Protein AF-B2A6F8-F1 (afdb_monomer_lite)

Structure (mmCIF, N/CA/C/O backbone):
data_AF-B2A6F8-F1
#
_entry.id   AF-B2A6F8-F1
#
loop_
_atom_site.group_PDB
_atom_site.id
_atom_site.type_symbol
_atom_site.label_atom_id
_atom_site.label_alt_id
_atom_site.label_comp_id
_atom_site.label_asym_id
_atom_site.label_entity_id
_atom_site.label_seq_id
_atom_site.pdbx_PDB_ins_code
_atom_site.Cartn_x
_atom_site.Cartn_y
_atom_site.Cartn_z
_atom_site.occupancy
_atom_site.B_iso_or_equiv
_atom_site.auth_seq_id
_atom_site.auth_comp_id
_atom_site.auth_asym_id
_atom_site.auth_atom_id
_atom_site.pdbx_PDB_model_num
ATOM 1 N N . MET A 1 1 ? -2.796 0.189 22.104 1.00 50.50 1 MET A N 1
ATOM 2 C CA . MET A 1 1 ? -2.207 -0.752 21.130 1.00 50.50 1 MET A CA 1
ATOM 3 C C . MET A 1 1 ? -2.724 -0.336 19.765 1.00 50.50 1 MET A C 1
ATOM 5 O O . MET A 1 1 ? -3.933 -0.199 19.653 1.00 50.50 1 MET A O 1
ATOM 9 N N . SER A 1 2 ? -1.862 -0.043 18.787 1.00 57.25 2 SER A N 1
ATOM 10 C CA . SER A 1 2 ? -2.328 0.172 17.409 1.00 57.25 2 SER A CA 1
ATOM 11 C C . SER A 1 2 ? -2.806 -1.165 16.857 1.00 57.25 2 SER A C 1
ATOM 13 O O . SER A 1 2 ? -2.024 -2.112 16.784 1.00 57.25 2 SER A O 1
ATOM 15 N N . GLU A 1 3 ? -4.085 -1.261 16.512 1.00 74.62 3 GLU A N 1
ATOM 16 C CA . GLU A 1 3 ? -4.601 -2.399 15.758 1.00 74.62 3 GLU A CA 1
ATOM 17 C C . GLU A 1 3 ? -3.961 -2.362 14.368 1.00 74.62 3 GLU A C 1
ATOM 19 O O . GLU A 1 3 ? -4.057 -1.358 13.656 1.00 74.62 3 GLU A O 1
ATOM 24 N N . LYS A 1 4 ? -3.246 -3.426 13.999 1.00 76.50 4 LYS A N 1
ATOM 25 C CA . LYS A 1 4 ? -2.736 -3.577 12.636 1.00 76.50 4 LYS A CA 1
ATOM 26 C C .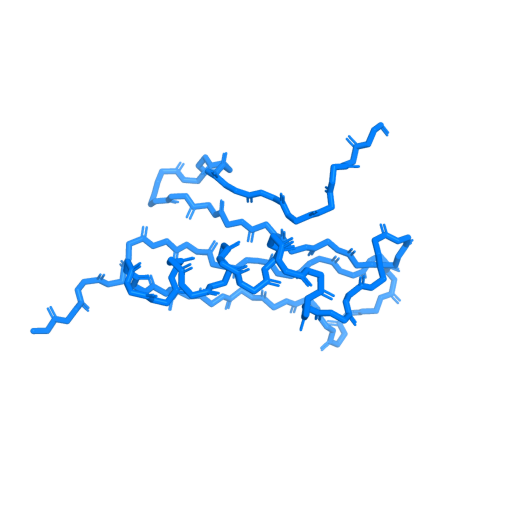 LYS A 1 4 ? -3.935 -3.876 11.739 1.00 76.50 4 LYS A C 1
ATOM 28 O O . LYS A 1 4 ? -4.601 -4.883 11.951 1.00 76.50 4 LYS A O 1
ATOM 33 N N . LYS A 1 5 ? -4.230 -2.972 10.806 1.00 85.56 5 LYS A N 1
ATOM 34 C CA . LYS A 1 5 ? -5.461 -2.985 9.995 1.00 85.56 5 LYS A CA 1
ATOM 35 C C . LYS A 1 5 ? -5.213 -3.261 8.519 1.00 85.56 5 LYS A C 1
ATOM 37 O O . LYS A 1 5 ? -6.139 -3.660 7.827 1.00 85.56 5 LYS A O 1
ATOM 42 N N . TYR A 1 6 ? -3.988 -3.034 8.055 1.00 92.00 6 TYR A N 1
ATOM 43 C CA . TYR A 1 6 ? -3.658 -3.086 6.639 1.00 92.00 6 TYR A CA 1
ATOM 44 C C . TYR A 1 6 ? -2.496 -4.044 6.404 1.00 92.00 6 TYR A C 1
ATOM 46 O O . TYR A 1 6 ? -1.565 -4.099 7.211 1.00 92.00 6 TYR A O 1
ATOM 54 N N . LEU A 1 7 ? -2.530 -4.778 5.301 1.00 92.19 7 LEU A N 1
ATOM 55 C CA . LEU A 1 7 ? -1.462 -5.662 4.867 1.00 92.19 7 LEU A CA 1
ATOM 56 C C . LEU A 1 7 ? -0.646 -4.958 3.784 1.00 92.19 7 LEU A C 1
ATOM 58 O O . LEU A 1 7 ? -1.135 -4.706 2.691 1.00 92.19 7 LEU A O 1
ATOM 62 N N . LEU A 1 8 ? 0.597 -4.605 4.093 1.00 90.19 8 LEU A N 1
ATOM 63 C CA . LEU A 1 8 ? 1.557 -4.134 3.102 1.00 90.19 8 LEU A CA 1
ATOM 64 C C . LEU A 1 8 ? 2.118 -5.342 2.360 1.00 90.19 8 LEU A C 1
ATOM 66 O O . LEU A 1 8 ? 2.719 -6.201 3.000 1.00 90.19 8 LEU A O 1
ATOM 70 N N . VAL A 1 9 ? 1.990 -5.362 1.042 1.00 89.00 9 VAL A N 1
ATOM 71 C CA . VAL A 1 9 ? 2.554 -6.401 0.184 1.00 89.00 9 VAL A CA 1
ATOM 72 C C . VAL A 1 9 ? 3.495 -5.750 -0.820 1.00 89.00 9 VAL A C 1
ATOM 74 O O . VAL A 1 9 ? 3.123 -4.823 -1.543 1.00 89.00 9 VAL A O 1
ATOM 77 N N . MET A 1 10 ? 4.732 -6.222 -0.841 1.00 86.88 10 MET A N 1
ATOM 78 C CA . MET A 1 10 ? 5.701 -5.913 -1.881 1.00 86.88 10 MET A CA 1
ATOM 79 C C . MET A 1 10 ? 5.780 -7.119 -2.806 1.00 86.88 10 MET A C 1
ATOM 81 O O . MET A 1 10 ? 5.998 -8.220 -2.318 1.00 86.88 10 MET A O 1
ATOM 85 N N . ASP A 1 11 ? 5.550 -6.894 -4.093 1.00 82.06 11 ASP A N 1
ATOM 86 C CA . ASP A 1 11 ? 5.587 -7.913 -5.139 1.00 82.06 11 ASP A CA 1
ATOM 87 C C . ASP A 1 11 ? 6.674 -7.525 -6.138 1.00 82.06 11 ASP A C 1
ATOM 89 O O . ASP A 1 11 ? 6.572 -6.472 -6.762 1.00 82.06 11 ASP A O 1
ATOM 93 N N . CYS A 1 12 ? 7.743 -8.304 -6.244 1.00 80.31 12 CYS A N 1
ATOM 94 C CA . CYS A 1 12 ? 8.867 -8.034 -7.131 1.00 80.31 12 CYS A CA 1
ATOM 95 C C . CYS A 1 12 ? 8.999 -9.148 -8.168 1.00 80.31 12 CYS A C 1
ATOM 97 O O . CYS A 1 12 ? 9.626 -10.174 -7.910 1.00 80.31 12 CYS A O 1
ATOM 99 N N . HIS A 1 13 ? 8.455 -8.924 -9.369 1.00 69.50 13 HIS A N 1
ATOM 100 C CA . HIS A 1 13 ? 8.466 -9.861 -10.493 1.00 69.50 13 HIS A CA 1
ATOM 101 C C . HIS A 1 13 ? 9.860 -10.489 -10.715 1.00 69.50 13 HIS A C 1
ATOM 103 O O . HIS A 1 13 ? 10.746 -9.898 -11.335 1.00 69.50 13 HIS A O 1
ATOM 109 N N . GLY A 1 14 ? 10.042 -11.725 -10.236 1.00 61.94 14 GLY A N 1
ATOM 110 C CA . GLY A 1 14 ? 11.246 -12.532 -10.455 1.00 61.94 14 GLY A CA 1
ATOM 111 C C . GLY A 1 14 ? 12.349 -12.413 -9.396 1.00 61.94 14 GLY A C 1
ATOM 112 O O . GLY A 1 14 ? 13.432 -12.955 -9.617 1.00 61.94 14 GLY A O 1
ATOM 113 N N . LYS A 1 15 ? 12.106 -11.744 -8.262 1.00 60.12 15 LYS A N 1
ATOM 114 C CA . LYS A 1 15 ? 13.020 -11.724 -7.108 1.00 60.12 15 LYS A CA 1
ATOM 115 C C . LYS A 1 15 ? 12.275 -12.162 -5.845 1.00 60.12 15 LYS A C 1
ATOM 117 O O . LYS A 1 15 ? 11.835 -11.315 -5.074 1.00 60.12 15 LYS A O 1
ATOM 122 N N . GLU A 1 16 ? 12.214 -13.478 -5.626 1.00 55.41 16 GLU A N 1
ATOM 123 C CA . GLU A 1 16 ? 11.569 -14.113 -4.458 1.00 55.41 16 GLU A CA 1
ATOM 124 C C . GLU A 1 16 ? 12.043 -13.526 -3.107 1.00 55.41 16 GLU A C 1
ATOM 126 O O . GLU A 1 16 ? 11.298 -13.525 -2.134 1.00 55.41 16 GLU A O 1
ATOM 131 N N . ASP A 1 17 ? 13.262 -12.972 -3.035 1.00 57.16 17 ASP A N 1
ATOM 132 C CA . ASP A 1 17 ? 13.823 -12.348 -1.823 1.00 57.16 17 ASP A CA 1
ATOM 133 C C . ASP A 1 17 ? 13.168 -11.014 -1.411 1.00 57.16 17 ASP A C 1
ATOM 135 O O . ASP A 1 17 ? 13.377 -10.543 -0.288 1.00 57.16 17 ASP A O 1
ATOM 139 N N . HIS A 1 18 ? 12.417 -10.364 -2.304 1.00 56.41 18 HIS A N 1
ATOM 140 C CA . HIS A 1 18 ? 11.773 -9.073 -2.032 1.00 56.41 18 HIS A CA 1
ATOM 141 C C . HIS A 1 18 ? 10.248 -9.160 -1.927 1.00 56.41 18 HIS A C 1
ATOM 143 O O . HIS A 1 18 ? 9.615 -8.154 -1.595 1.00 56.41 18 HIS A O 1
ATOM 149 N N . ASP A 1 19 ? 9.683 -10.352 -2.137 1.00 63.62 19 ASP A N 1
ATOM 150 C CA . ASP A 1 19 ? 8.271 -10.620 -1.908 1.00 63.62 19 ASP A CA 1
ATOM 151 C C . ASP A 1 19 ? 8.018 -10.694 -0.401 1.00 63.62 19 ASP A C 1
ATOM 153 O O . ASP A 1 19 ? 8.493 -11.580 0.313 1.00 63.62 19 ASP A O 1
ATOM 157 N N . GLY A 1 20 ? 7.327 -9.683 0.118 1.00 79.75 20 GLY A N 1
ATOM 158 C CA . GLY A 1 20 ? 7.187 -9.488 1.553 1.00 79.75 20 GLY A CA 1
ATOM 159 C C . GLY A 1 20 ? 5.814 -8.970 1.924 1.00 79.75 20 GLY A C 1
ATOM 160 O O . GLY A 1 20 ? 5.373 -7.934 1.428 1.00 79.75 20 GLY A O 1
ATOM 161 N N . GLU A 1 21 ? 5.175 -9.661 2.862 1.00 88.50 21 GLU A N 1
ATOM 162 C CA . GLU A 1 21 ? 3.891 -9.275 3.433 1.00 88.50 21 GLU A CA 1
ATOM 163 C C . GLU A 1 21 ? 4.075 -8.841 4.888 1.00 88.50 21 GLU A C 1
ATOM 165 O O . GLU A 1 21 ? 4.675 -9.541 5.710 1.00 88.50 21 GLU A O 1
ATOM 170 N N . ARG A 1 22 ? 3.565 -7.659 5.239 1.00 89.25 22 ARG A N 1
ATOM 171 C CA . ARG A 1 22 ? 3.669 -7.127 6.597 1.00 89.25 22 ARG A CA 1
ATOM 172 C C . ARG A 1 22 ? 2.416 -6.376 7.001 1.00 89.25 22 ARG A C 1
ATOM 174 O O . ARG A 1 22 ? 2.061 -5.364 6.409 1.00 89.25 22 ARG A O 1
ATOM 181 N N . TRP A 1 23 ? 1.810 -6.805 8.101 1.00 90.38 23 TRP A N 1
ATOM 182 C CA . TRP A 1 23 ? 0.718 -6.073 8.731 1.00 90.38 23 TRP A CA 1
ATOM 183 C C . TRP A 1 23 ? 1.203 -4.758 9.346 1.00 90.38 23 TRP A C 1
ATOM 185 O O . TRP A 1 23 ? 2.103 -4.753 10.196 1.00 90.38 23 TRP A O 1
ATOM 195 N N . ILE A 1 24 ? 0.562 -3.665 8.946 1.00 90.75 24 ILE A N 1
ATOM 196 C CA . ILE A 1 24 ? 0.835 -2.292 9.357 1.00 90.75 24 ILE A CA 1
ATOM 197 C C . ILE A 1 24 ? -0.407 -1.655 9.994 1.00 90.75 24 ILE A C 1
ATOM 199 O O . ILE A 1 24 ? -1.546 -2.093 9.801 1.00 90.75 24 ILE A O 1
ATOM 203 N N . ASP A 1 25 ? -0.186 -0.609 10.783 1.00 91.44 25 ASP A N 1
ATOM 204 C CA . ASP A 1 25 ? -1.263 0.209 11.337 1.00 91.44 25 ASP A CA 1
ATOM 205 C C . ASP A 1 25 ? -1.575 1.428 10.455 1.00 91.44 25 ASP A C 1
ATOM 207 O O . ASP A 1 25 ? -0.942 1.674 9.426 1.00 91.44 25 ASP A O 1
ATOM 211 N N . GLU A 1 26 ? -2.578 2.203 10.863 1.00 90.00 26 GLU A N 1
ATOM 212 C CA . GLU A 1 26 ? -3.023 3.381 10.121 1.00 90.00 26 GLU A CA 1
ATOM 213 C C . GLU A 1 26 ? -1.973 4.496 10.048 1.00 90.00 26 GLU A C 1
ATOM 215 O O . GLU A 1 26 ? -1.891 5.193 9.036 1.00 90.00 26 GLU A O 1
ATOM 220 N N . GLN A 1 27 ? -1.132 4.662 11.074 1.00 90.81 27 GLN A N 1
ATOM 221 C CA . GLN A 1 27 ? -0.076 5.676 11.032 1.00 90.81 27 GLN A CA 1
ATOM 222 C C . GLN A 1 27 ? 0.976 5.305 9.992 1.00 90.81 27 GLN A C 1
ATOM 224 O O . GLN A 1 27 ? 1.435 6.155 9.227 1.00 90.81 27 GLN A O 1
ATOM 229 N N . GLU A 1 28 ? 1.356 4.032 9.952 1.00 90.38 28 GLU A N 1
ATOM 230 C CA . GLU A 1 28 ? 2.330 3.532 8.996 1.00 90.38 28 GLU A CA 1
ATOM 231 C C . GLU A 1 28 ? 1.772 3.527 7.566 1.00 90.38 28 GLU A C 1
ATOM 233 O O . GLU A 1 28 ? 2.471 3.949 6.644 1.00 90.38 28 GLU A O 1
ATOM 238 N N . PHE A 1 29 ? 0.488 3.200 7.391 1.00 90.38 29 PHE A N 1
ATOM 239 C CA . PHE A 1 29 ? -0.226 3.362 6.121 1.00 90.38 29 PHE A CA 1
ATOM 240 C C . PHE A 1 29 ? -0.151 4.804 5.597 1.00 90.38 29 PHE A C 1
ATOM 242 O O . PHE A 1 29 ? 0.260 5.030 4.455 1.00 90.38 29 PHE A O 1
ATOM 249 N N . GLN A 1 30 ? -0.478 5.795 6.435 1.00 90.69 30 GLN A N 1
ATOM 250 C CA . GLN A 1 30 ? -0.413 7.207 6.041 1.00 90.69 30 GLN A CA 1
ATOM 251 C C . GLN A 1 30 ? 1.014 7.633 5.681 1.00 90.69 30 GLN A C 1
ATOM 253 O O . GLN A 1 30 ? 1.209 8.319 4.679 1.00 90.69 30 GLN A O 1
ATOM 258 N N . ARG A 1 31 ? 2.027 7.181 6.433 1.00 90.00 31 ARG A N 1
ATOM 259 C CA . ARG A 1 31 ? 3.441 7.462 6.125 1.00 90.00 31 ARG A CA 1
ATOM 260 C C . ARG A 1 31 ? 3.868 6.886 4.778 1.00 90.00 31 ARG A C 1
ATOM 262 O O . ARG A 1 31 ? 4.578 7.557 4.034 1.00 90.00 31 ARG A O 1
ATOM 269 N N . ILE A 1 32 ? 3.466 5.658 4.457 1.00 87.56 32 ILE A N 1
ATOM 270 C CA . ILE A 1 32 ? 3.803 5.025 3.173 1.00 87.56 32 ILE A CA 1
ATOM 271 C C . ILE A 1 32 ? 3.120 5.765 2.023 1.00 87.56 32 ILE A C 1
ATOM 273 O O . ILE A 1 32 ? 3.762 6.050 1.011 1.00 87.56 32 ILE A O 1
ATOM 277 N N . LYS A 1 33 ? 1.849 6.135 2.196 1.00 87.19 33 LYS A N 1
ATOM 278 C CA . LYS A 1 33 ? 1.086 6.913 1.217 1.00 87.19 33 LYS A CA 1
ATOM 279 C C . LYS A 1 33 ? 1.709 8.287 0.961 1.00 87.19 33 LYS A C 1
ATOM 281 O O . LYS A 1 33 ? 1.825 8.697 -0.190 1.00 87.19 33 LYS A O 1
ATOM 286 N N . ASP A 1 34 ? 2.141 8.973 2.015 1.00 89.56 34 ASP A N 1
ATOM 287 C CA . ASP A 1 34 ? 2.818 10.270 1.927 1.00 89.56 34 ASP A CA 1
ATOM 288 C C . ASP A 1 34 ? 4.164 10.153 1.195 1.00 89.56 34 ASP A C 1
ATOM 290 O O . ASP A 1 34 ? 4.385 10.807 0.177 1.00 89.56 34 ASP A O 1
ATOM 294 N N . ARG A 1 35 ? 5.012 9.198 1.604 1.00 86.00 35 ARG A N 1
ATOM 295 C CA . ARG A 1 35 ? 6.293 8.921 0.931 1.00 86.00 35 ARG A CA 1
ATOM 296 C C . ARG A 1 35 ? 6.123 8.534 -0.536 1.00 86.00 35 ARG A C 1
ATOM 298 O O . ARG A 1 35 ? 6.975 8.884 -1.352 1.00 86.00 35 ARG A O 1
ATOM 305 N N . SER A 1 36 ? 5.056 7.804 -0.857 1.00 83.38 36 SER A N 1
ATOM 306 C CA . SER A 1 36 ? 4.724 7.392 -2.225 1.00 83.38 36 SER A CA 1
ATOM 307 C C . SER A 1 36 ? 4.378 8.584 -3.107 1.00 83.38 36 SER A C 1
ATOM 309 O O . SER A 1 36 ? 4.862 8.656 -4.232 1.00 83.38 36 SER A O 1
ATOM 311 N N . LYS A 1 37 ? 3.591 9.538 -2.592 1.00 78.69 37 LYS A N 1
ATOM 312 C CA . LYS A 1 37 ? 3.262 10.787 -3.299 1.00 78.69 37 LYS A CA 1
ATOM 313 C C . LYS A 1 37 ? 4.488 11.661 -3.538 1.00 78.69 37 LYS A C 1
ATOM 315 O O . LYS A 1 37 ? 4.606 12.266 -4.595 1.00 78.69 37 LYS A O 1
ATOM 320 N N . ASP A 1 38 ? 5.403 11.689 -2.576 1.00 78.50 38 ASP A N 1
ATOM 321 C CA . ASP A 1 38 ? 6.654 12.443 -2.660 1.00 78.50 38 ASP A CA 1
ATOM 322 C C . ASP A 1 38 ? 7.699 11.797 -3.596 1.00 78.50 38 ASP A C 1
ATOM 324 O O . ASP A 1 38 ? 8.793 12.335 -3.763 1.00 78.50 38 ASP A O 1
ATOM 328 N N . GLY A 1 39 ? 7.419 10.616 -4.168 1.00 67.81 39 GLY A N 1
ATOM 329 C CA . GLY A 1 39 ? 8.377 9.863 -4.989 1.00 67.81 39 GLY A CA 1
ATOM 330 C C . GLY A 1 39 ? 9.579 9.315 -4.202 1.00 67.81 39 GLY A C 1
ATOM 331 O O . GLY A 1 39 ? 10.571 8.887 -4.785 1.00 67.81 39 GLY A O 1
ATOM 332 N N . LYS A 1 40 ? 9.509 9.303 -2.865 1.00 70.75 40 LYS A N 1
ATOM 333 C CA . LYS A 1 40 ? 10.603 8.912 -1.951 1.00 70.75 40 LYS A CA 1
ATOM 334 C C . LYS A 1 40 ? 10.637 7.420 -1.617 1.00 70.75 40 LYS A C 1
ATOM 336 O O . LYS A 1 40 ? 11.379 7.003 -0.722 1.00 70.75 40 LYS A O 1
ATOM 341 N N . VAL A 1 41 ? 9.799 6.615 -2.265 1.00 70.25 41 VAL A N 1
ATOM 342 C CA . VAL A 1 41 ? 9.741 5.164 -2.025 1.00 70.25 41 VAL A CA 1
ATOM 343 C C . VAL A 1 41 ? 10.871 4.437 -2.755 1.00 70.25 41 VAL A C 1
ATOM 345 O O . VAL A 1 41 ? 11.249 3.357 -2.322 1.00 70.25 41 VAL A O 1
ATOM 348 N N . GLY A 1 42 ? 11.503 5.065 -3.759 1.00 68.62 42 GLY A N 1
ATOM 349 C CA . GLY A 1 42 ? 12.705 4.523 -4.408 1.00 68.62 42 GLY A CA 1
ATOM 350 C C . GLY A 1 42 ? 12.488 3.132 -5.007 1.00 68.62 42 GLY A C 1
ATOM 351 O O . GLY A 1 42 ? 13.419 2.335 -5.049 1.00 68.62 42 GLY A O 1
ATOM 352 N N . LEU A 1 43 ? 11.252 2.829 -5.406 1.00 76.31 43 LEU A N 1
ATOM 353 C CA . LEU A 1 43 ? 10.834 1.521 -5.887 1.00 76.31 43 LEU A CA 1
ATOM 354 C C . LEU A 1 43 ? 10.684 1.572 -7.405 1.00 76.31 43 LEU A C 1
ATOM 356 O O . LEU A 1 43 ? 10.067 2.487 -7.952 1.00 76.31 43 LEU A O 1
ATOM 360 N N . ASN A 1 44 ? 11.298 0.611 -8.090 1.00 77.94 44 ASN A N 1
ATOM 361 C CA . ASN A 1 44 ? 11.213 0.514 -9.537 1.00 77.94 44 ASN A CA 1
ATOM 362 C C . ASN A 1 44 ? 9.908 -0.185 -9.921 1.00 77.94 44 ASN A C 1
ATOM 364 O O . ASN A 1 44 ? 9.833 -1.405 -9.845 1.00 77.94 44 ASN A O 1
ATOM 368 N N . CYS A 1 45 ? 8.921 0.576 -10.393 1.00 77.56 45 CYS A N 1
ATOM 369 C CA . CYS A 1 45 ? 7.618 0.051 -10.810 1.00 77.56 45 CYS A CA 1
ATOM 370 C C . CYS A 1 45 ? 7.643 -0.950 -11.975 1.00 77.56 45 CYS A C 1
ATOM 372 O O . CYS A 1 45 ? 6.622 -1.559 -12.269 1.00 77.56 45 CYS A O 1
ATOM 374 N N . SER A 1 46 ? 8.784 -1.111 -12.653 1.00 77.00 46 SER A N 1
ATOM 375 C CA . SER A 1 46 ? 8.958 -2.134 -13.696 1.00 77.00 46 SER A CA 1
ATOM 376 C C . SER A 1 46 ? 9.419 -3.485 -13.142 1.00 77.00 46 SER A C 1
ATOM 378 O O . SER A 1 46 ? 9.336 -4.485 -13.845 1.00 77.00 46 SER A O 1
ATOM 380 N N . GLU A 1 47 ? 9.944 -3.510 -11.915 1.00 78.88 47 GLU A N 1
ATOM 381 C CA . GLU A 1 47 ? 10.441 -4.724 -11.255 1.00 78.88 47 GLU A CA 1
ATOM 382 C C . GLU A 1 47 ? 9.614 -5.077 -10.024 1.00 78.88 47 GLU A C 1
ATOM 384 O O . GLU A 1 47 ? 9.403 -6.251 -9.755 1.00 78.88 47 GLU A O 1
ATOM 389 N N . CYS A 1 48 ? 9.154 -4.071 -9.284 1.00 80.56 48 CYS A N 1
ATOM 390 C CA . CYS A 1 48 ? 8.451 -4.226 -8.028 1.00 80.56 48 CYS A CA 1
ATOM 391 C C . CYS A 1 48 ? 7.185 -3.379 -7.996 1.00 80.56 48 CYS A C 1
ATOM 393 O O . CYS A 1 48 ? 7.144 -2.279 -8.538 1.00 80.56 48 CYS A O 1
ATOM 395 N N . ASN A 1 49 ? 6.186 -3.843 -7.264 1.00 84.75 49 ASN A N 1
ATOM 396 C CA . ASN A 1 49 ? 5.004 -3.101 -6.888 1.00 84.75 49 ASN A CA 1
ATOM 397 C C . ASN A 1 49 ? 4.849 -3.128 -5.366 1.00 84.75 49 ASN A C 1
ATOM 399 O O . ASN A 1 49 ? 5.076 -4.141 -4.713 1.00 84.75 49 ASN A O 1
ATOM 403 N N . LEU A 1 50 ? 4.430 -2.001 -4.800 1.00 86.62 50 LEU A N 1
ATOM 404 C CA . LEU A 1 50 ? 4.022 -1.909 -3.406 1.00 86.62 50 LEU A CA 1
ATOM 405 C C . LEU A 1 50 ? 2.512 -1.709 -3.381 1.00 86.62 50 LEU A C 1
ATOM 407 O O . LEU A 1 50 ? 2.014 -0.667 -3.814 1.00 86.62 50 LEU A O 1
ATOM 411 N N . LYS A 1 51 ? 1.789 -2.699 -2.867 1.00 89.75 51 LYS A N 1
ATOM 412 C CA . LYS A 1 51 ? 0.341 -2.658 -2.665 1.00 89.75 51 LYS A CA 1
ATOM 413 C C . LYS A 1 51 ? 0.013 -2.757 -1.178 1.00 89.75 51 LYS A C 1
ATOM 415 O O . LYS A 1 51 ? 0.798 -3.258 -0.379 1.00 89.75 51 LYS A O 1
ATOM 420 N N . ILE A 1 52 ? -1.127 -2.208 -0.793 1.00 90.94 52 ILE A N 1
ATOM 421 C CA . ILE A 1 52 ? -1.648 -2.288 0.565 1.00 90.94 52 ILE A CA 1
ATOM 422 C C . ILE A 1 52 ? -3.082 -2.767 0.471 1.00 90.94 52 ILE A C 1
ATOM 424 O O . ILE A 1 52 ? -3.893 -2.163 -0.234 1.00 90.94 52 ILE A O 1
ATOM 428 N N . GLU A 1 53 ? -3.367 -3.835 1.194 1.00 92.56 53 GLU A N 1
ATOM 429 C CA . GLU A 1 53 ? -4.668 -4.477 1.281 1.00 92.56 53 GLU A CA 1
ATOM 430 C C . GLU A 1 53 ? -5.306 -4.179 2.648 1.00 92.56 53 GLU A C 1
ATOM 432 O O . GLU A 1 53 ? -4.607 -3.941 3.638 1.00 92.56 53 GLU A O 1
ATOM 437 N N . ASP A 1 54 ? -6.633 -4.117 2.711 1.00 90.81 54 ASP A N 1
ATOM 438 C CA . ASP A 1 54 ? -7.369 -4.082 3.977 1.00 90.81 54 ASP A CA 1
ATOM 439 C C . ASP A 1 54 ? -7.497 -5.487 4.597 1.00 90.81 54 ASP A C 1
ATOM 441 O O . ASP A 1 54 ? -7.009 -6.479 4.055 1.00 90.81 54 ASP A O 1
ATOM 445 N N . A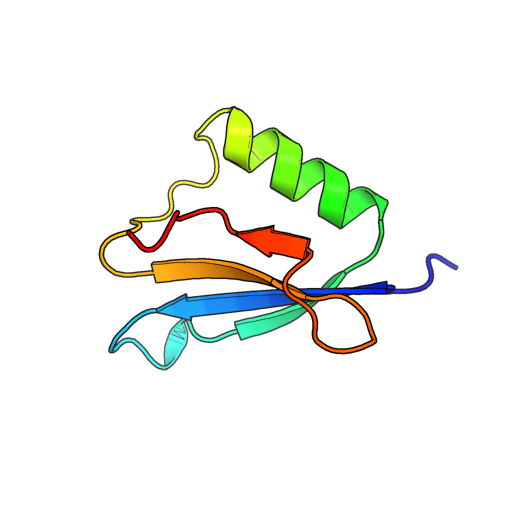LA A 1 55 ? -8.136 -5.579 5.765 1.00 86.75 55 ALA A N 1
ATOM 446 C CA . ALA A 1 55 ? -8.350 -6.851 6.457 1.00 86.75 55 ALA A CA 1
ATOM 447 C C . ALA A 1 55 ? -9.238 -7.843 5.678 1.00 86.75 55 ALA A C 1
ATOM 449 O O . ALA A 1 55 ? -9.205 -9.039 5.967 1.00 86.75 55 ALA A O 1
ATOM 450 N N . ASP A 1 56 ? -10.005 -7.357 4.701 1.00 88.44 56 ASP A N 1
ATOM 451 C CA . ASP A 1 56 ? -10.851 -8.148 3.810 1.00 88.44 56 ASP A CA 1
ATOM 452 C C . ASP A 1 56 ? -10.104 -8.567 2.525 1.00 88.44 56 ASP A C 1
ATOM 454 O O . ASP A 1 56 ? -10.648 -9.304 1.701 1.00 88.44 56 ASP A O 1
ATOM 458 N N . GLY A 1 57 ? -8.849 -8.132 2.355 1.00 86.50 57 GLY A N 1
ATOM 459 C CA . GLY A 1 57 ? -8.009 -8.430 1.197 1.00 86.50 57 GLY A CA 1
ATOM 460 C C . GLY A 1 57 ? -8.235 -7.506 -0.003 1.00 86.50 57 GLY A C 1
ATOM 461 O O . GLY A 1 57 ? -7.752 -7.802 -1.095 1.00 86.50 57 GLY A O 1
ATOM 462 N N . ASN A 1 58 ? -8.952 -6.387 0.153 1.00 89.56 58 ASN A N 1
ATOM 463 C CA . ASN A 1 58 ? -9.120 -5.428 -0.940 1.00 89.56 58 ASN A CA 1
ATOM 464 C C . ASN A 1 58 ? -7.927 -4.479 -1.011 1.00 89.56 58 ASN A C 1
ATOM 466 O O . ASN A 1 58 ? -7.523 -3.895 -0.007 1.00 89.56 58 ASN A O 1
ATOM 470 N N . ILE A 1 59 ? -7.403 -4.249 -2.217 1.00 89.38 59 ILE A N 1
ATOM 471 C CA . ILE A 1 59 ? -6.320 -3.286 -2.440 1.00 89.38 59 ILE A CA 1
ATOM 472 C C . ILE A 1 59 ? -6.854 -1.866 -2.211 1.00 89.38 59 ILE A C 1
ATOM 474 O O . ILE A 1 59 ? -7.612 -1.328 -3.017 1.00 89.38 59 ILE A O 1
ATOM 478 N N . VAL A 1 60 ? -6.417 -1.237 -1.122 1.00 90.75 60 VAL A N 1
ATOM 479 C CA . VAL A 1 60 ? -6.771 0.144 -0.755 1.00 90.75 60 VAL A CA 1
ATOM 480 C C . VAL A 1 60 ? -5.735 1.164 -1.226 1.00 90.75 60 VAL A C 1
ATOM 482 O O . VAL A 1 60 ? -6.005 2.368 -1.262 1.00 90.75 60 VAL A O 1
ATOM 485 N N . PHE A 1 61 ? -4.532 0.707 -1.575 1.00 89.19 61 PHE A N 1
ATOM 486 C CA . PHE A 1 61 ? -3.471 1.549 -2.115 1.00 89.19 61 PHE A CA 1
ATOM 487 C C . PHE A 1 61 ? -2.498 0.730 -2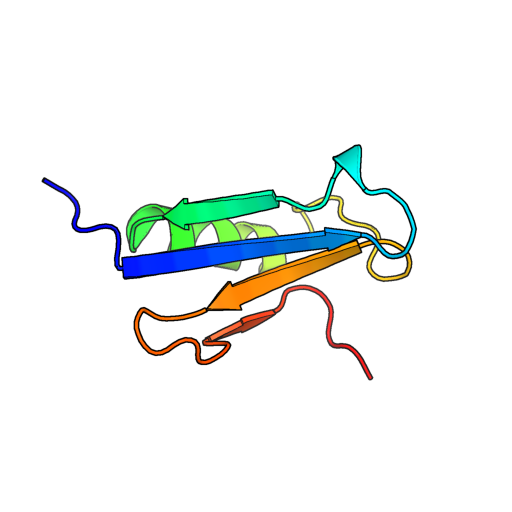.966 1.00 89.19 61 PHE A C 1
ATOM 489 O O . PHE A 1 61 ? -2.135 -0.383 -2.603 1.00 89.19 61 PHE A O 1
ATOM 496 N N . SER A 1 62 ? -2.024 1.304 -4.068 1.00 87.94 62 SER A N 1
ATOM 497 C CA . SER A 1 62 ? -0.926 0.753 -4.859 1.00 87.94 62 SER A CA 1
ATOM 498 C C . SER A 1 62 ? -0.019 1.895 -5.301 1.00 87.94 62 SER A C 1
ATOM 500 O O . SER A 1 62 ? -0.498 2.953 -5.708 1.00 87.94 62 SER A O 1
ATOM 502 N N . HIS A 1 63 ? 1.289 1.710 -5.135 1.00 83.31 63 HIS A N 1
ATOM 503 C CA . HIS A 1 63 ? 2.287 2.713 -5.485 1.00 83.31 63 HIS A CA 1
ATOM 504 C C . HIS A 1 63 ? 2.538 2.760 -6.990 1.00 83.31 63 HIS A C 1
ATOM 506 O O . HIS A 1 63 ? 2.653 3.843 -7.560 1.00 83.31 63 HIS A O 1
ATOM 512 N N . CYS A 1 64 ? 2.616 1.593 -7.621 1.00 76.75 64 CYS A N 1
ATOM 513 C CA . CYS A 1 64 ? 2.822 1.473 -9.047 1.00 76.75 64 CYS A CA 1
ATOM 514 C C . CYS A 1 64 ? 1.468 1.187 -9.678 1.00 76.75 64 CYS A C 1
ATOM 516 O O . CYS A 1 64 ? 0.919 0.102 -9.508 1.00 76.75 64 CYS A O 1
ATOM 518 N N . GLU A 1 65 ? 0.906 2.175 -10.373 1.00 60.06 65 GLU A N 1
ATOM 519 C CA . GLU A 1 65 ? -0.241 1.935 -11.244 1.00 60.06 65 GLU A CA 1
ATOM 520 C C . GLU A 1 65 ? 0.188 0.901 -12.290 1.00 60.06 65 GLU A C 1
ATOM 522 O O . GLU A 1 65 ? 0.890 1.231 -13.247 1.00 60.06 65 GLU A O 1
ATOM 527 N N . ILE A 1 66 ? -0.183 -0.364 -12.086 1.00 49.81 66 ILE A N 1
ATOM 528 C CA . ILE A 1 66 ? -0.102 -1.371 -13.140 1.00 49.81 66 ILE A CA 1
ATOM 529 C C . ILE A 1 66 ? -1.114 -0.911 -14.195 1.00 49.81 66 ILE A C 1
ATOM 531 O O . ILE A 1 66 ? -2.321 -1.034 -13.991 1.00 49.81 66 ILE A O 1
ATOM 535 N N . LYS A 1 67 ? -0.620 -0.271 -15.258 1.00 40.56 67 LYS A N 1
ATOM 536 C CA . LYS A 1 67 ? -1.409 0.057 -16.450 1.00 40.56 67 LYS 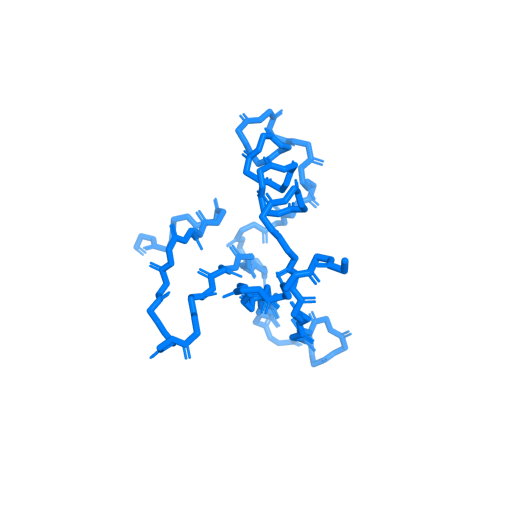A CA 1
ATOM 537 C C . LYS A 1 67 ? -1.629 -1.172 -17.314 1.00 40.56 67 LYS A C 1
ATOM 539 O O . LYS A 1 67 ? -0.669 -1.960 -17.457 1.00 40.56 67 LYS A O 1
#

Radius of gyration: 11.76 Å; chains: 1; bounding box: 25×27×38 Å

Foldseek 3Di:
DFDQWKWKFKDFVPDPVRGDIDGHGPVVVVVVVVCLVVVNPPDDLVGMKIFMAGPVRHTPDISRPPD

Secondary structure (DSSP, 8-state):
-----EEEEEEETT-GGG-EEEEE-HHHHHHHHHHHHTTTT---TTTEEEEEE-TTS-EEEESS---

Sequence (67 aa):
MSEKKYLLVMDCHGKEDHDGERWIDEQEFQRIKDRSKDGKVGLNCSECNLKIEDADGNIVFSHCEIK

pLDDT: mean 79.77, std 12.6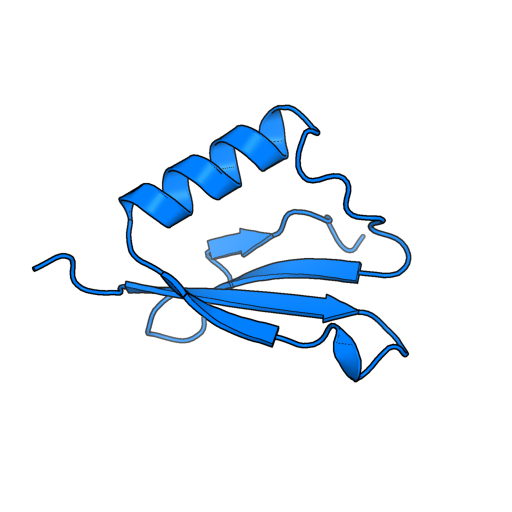5, range [40.56, 92.56]

Organism: Natranaerobiu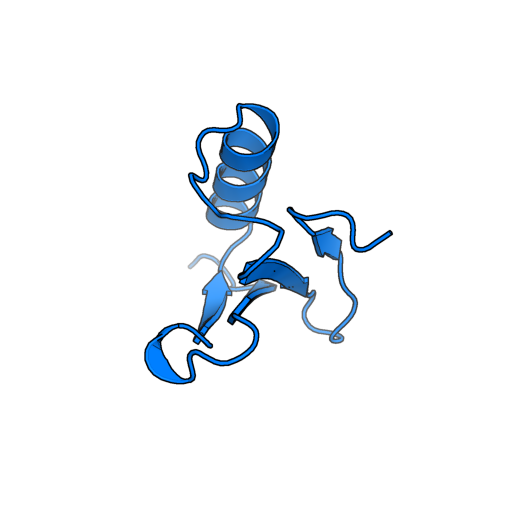s thermophilus (strain ATCC BAA-1301 / DSM 18059 / JW/NM-WN-LF) (NCBI:txid457570)